Protein AF-A0A2M7H443-F1 (afdb_monomer)

Nearest PDB structures (foldseek):
  8e0m-assembly3_I  TM=3.628E-01  e=8.467E-01  synthetic construct
  2vgy-assembly1_A-2  TM=3.457E-01  e=7.658E+00  Yersinia enterocolitica
  7ue2-assembly1_A  TM=3.372E-01  e=7.658E+00  synthetic construct

Secondary structure (DSSP, 8-state):
-----S-GGGTTTTT--HHHHHHHHHHHHHHHHTT-HHHHHHHHHHHHHH-GGGGGGS---HHHHHHHHHHHHHHTT-S-HHHHHHHHHHHHHH-GGGGGGG---HHHHHHHHHHHHHHTTT-HHHHHHHHHHHHHH-GGGGGGG-SSS--

Mean predicted aligned error: 5.92 Å

Solvent-accessible surface area (backbone atoms only — not comparable to full-atom values): 8873 Å² total; per-residue (Å²): 133,83,85,78,54,88,56,73,86,48,38,73,82,69,62,67,45,72,68,59,46,51,54,54,47,52,50,44,50,50,26,57,76,70,64,38,56,72,59,30,41,50,54,44,36,51,47,35,54,77,34,60,90,54,42,88,72,60,73,80,45,73,68,53,52,54,52,54,51,54,51,46,61,58,32,69,74,44,91,54,53,66,69,31,44,55,60,52,32,31,45,38,69,70,38,60,89,53,42,80,75,67,72,78,48,71,66,57,49,51,50,45,50,53,52,26,58,73,20,57,98,75,35,66,73,60,21,52,50,39,51,49,37,47,41,66,72,39,56,93,51,46,83,77,63,60,82,83,59,83,129

Foldseek 3Di:
DDLDQPCLVCLVVVVPDPVVVVVLLVVLVVCVVVVVLLVNLVSLLVCCSNCVVCNVSSPPDPVSVVSLLVVLVVCVPPPQLVSNLSSLLSVCSSCVVCLVVSPCDPVSLVNLLVQLVVCVPPPVVVVVVSLSSCCSNPVVCNVVNCPVPDD

Sequence (151 aa):
MSITVLAPQRRRELGVDDELWEEVRDELKGERLSQSWSAFSENAMYAATVAPERREELYLDVEYWHQIRAELEILRHEPNVKFLARPAMHIATLFPDLRSELDLDDAAYQGMMAELETKRGSNWPYFAEYAMYLT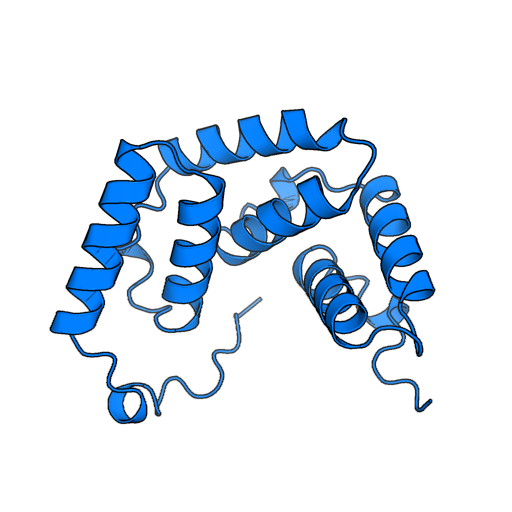VLFPHRRGELHLDDAA

Structure (mmCIF, N/CA/C/O backbone):
data_AF-A0A2M7H443-F1
#
_entry.id   AF-A0A2M7H443-F1
#
loop_
_atom_site.group_PDB
_atom_site.id
_atom_site.type_symbol
_atom_site.label_atom_id
_atom_site.label_alt_id
_atom_site.label_comp_id
_atom_site.label_asym_id
_atom_site.label_entity_id
_atom_site.label_seq_id
_atom_site.pdbx_PDB_ins_code
_atom_site.Cartn_x
_atom_site.Cartn_y
_atom_site.Cartn_z
_atom_site.occupancy
_atom_site.B_iso_or_equiv
_atom_site.auth_seq_id
_atom_site.auth_comp_id
_atom_site.auth_asym_id
_atom_site.auth_atom_id
_atom_site.pdbx_PDB_model_num
ATOM 1 N N . MET A 1 1 ? -10.168 -11.016 -3.910 1.00 38.06 1 MET A N 1
ATOM 2 C CA . MET A 1 1 ? -8.955 -11.791 -3.556 1.00 38.06 1 MET A CA 1
ATOM 3 C C . MET A 1 1 ? -8.848 -11.765 -2.036 1.00 38.06 1 MET A C 1
ATOM 5 O O . MET A 1 1 ? -8.755 -10.679 -1.487 1.00 38.06 1 MET A O 1
ATOM 9 N N . SER A 1 2 ? -9.003 -12.905 -1.355 1.00 34.72 2 SER A N 1
ATOM 10 C CA . SER A 1 2 ? -8.974 -12.963 0.115 1.00 34.72 2 SER A CA 1
ATOM 11 C C . SER A 1 2 ? -7.520 -12.886 0.586 1.00 34.72 2 SER A C 1
ATOM 13 O O . SER A 1 2 ? -6.708 -13.724 0.189 1.00 34.72 2 SER A O 1
ATOM 15 N N . ILE A 1 3 ? -7.175 -11.861 1.373 1.00 44.41 3 ILE A N 1
ATOM 16 C CA . ILE A 1 3 ? -5.886 -11.792 2.070 1.00 44.41 3 ILE A CA 1
ATOM 17 C C . ILE A 1 3 ? -5.838 -13.013 2.988 1.00 44.41 3 ILE A C 1
ATOM 19 O O . ILE A 1 3 ? -6.614 -13.127 3.935 1.00 44.41 3 ILE A O 1
ATOM 23 N N . THR A 1 4 ? -4.977 -13.972 2.657 1.00 45.56 4 THR A N 1
ATOM 24 C CA . THR A 1 4 ? -4.807 -15.177 3.466 1.00 45.56 4 THR A CA 1
ATOM 25 C C . THR A 1 4 ? -3.982 -14.793 4.685 1.00 45.56 4 THR A C 1
ATOM 27 O O . THR A 1 4 ? -2.762 -14.690 4.604 1.00 45.56 4 THR A O 1
ATOM 30 N N . VAL A 1 5 ? -4.653 -14.544 5.810 1.00 53.34 5 VAL A N 1
ATOM 31 C CA . VAL A 1 5 ? -3.983 -14.376 7.100 1.00 53.34 5 VAL A CA 1
ATOM 32 C C . VAL A 1 5 ? -3.290 -15.688 7.445 1.00 53.34 5 VAL A C 1
ATOM 34 O O . VAL A 1 5 ? -3.923 -16.748 7.495 1.00 53.34 5 VAL A O 1
ATOM 37 N N . LEU A 1 6 ? -1.980 -15.627 7.676 1.00 45.03 6 LEU A N 1
ATOM 38 C CA . LEU A 1 6 ? -1.215 -16.744 8.213 1.00 45.03 6 LEU A CA 1
ATOM 39 C C . LEU A 1 6 ? -1.706 -17.003 9.644 1.00 45.03 6 LEU A C 1
ATOM 41 O O . LEU A 1 6 ? -1.281 -16.361 10.594 1.00 45.03 6 LEU A O 1
ATOM 45 N N . ALA A 1 7 ? -2.631 -17.953 9.772 1.00 53.81 7 ALA A N 1
ATOM 46 C CA . ALA A 1 7 ? -3.134 -18.492 11.032 1.00 53.81 7 ALA A CA 1
ATOM 47 C C . ALA A 1 7 ? -3.917 -17.502 11.935 1.00 53.81 7 ALA A C 1
ATOM 49 O O . ALA A 1 7 ? -3.516 -17.264 13.075 1.00 53.81 7 ALA A O 1
ATOM 50 N N . PRO A 1 8 ? -5.117 -17.039 11.518 1.00 55.91 8 PRO A N 1
ATOM 51 C CA . PRO A 1 8 ? -6.003 -16.215 12.361 1.00 55.91 8 PRO A CA 1
ATOM 52 C C . PRO A 1 8 ? -6.358 -16.886 13.701 1.00 55.91 8 PRO A C 1
ATOM 54 O O . PRO A 1 8 ? -6.675 -16.231 14.687 1.00 55.91 8 PRO A O 1
ATOM 57 N N . GLN A 1 9 ? -6.245 -18.213 13.765 1.00 59.50 9 GLN A N 1
ATOM 58 C CA . GLN A 1 9 ? -6.550 -19.020 14.949 1.00 59.50 9 GLN A CA 1
ATOM 59 C C . GLN A 1 9 ? -5.447 -18.955 16.020 1.00 59.50 9 GLN A C 1
ATOM 61 O O . GLN A 1 9 ? -5.697 -19.287 17.174 1.00 59.50 9 GLN A O 1
ATOM 66 N N . ARG A 1 10 ? -4.240 -18.489 15.661 1.00 61.75 10 ARG A N 1
ATOM 67 C CA . ARG A 1 10 ? -3.088 -18.350 16.572 1.00 61.75 10 ARG A CA 1
ATOM 68 C C . ARG A 1 10 ? -2.952 -16.942 17.145 1.00 61.75 10 ARG A C 1
ATOM 70 O O . ARG A 1 10 ? -1.993 -16.644 17.839 1.00 61.75 10 ARG A O 1
ATOM 77 N N . ARG A 1 11 ? -3.924 -16.061 16.910 1.00 61.59 11 ARG A N 1
ATOM 78 C CA . ARG A 1 11 ? -3.869 -14.667 17.365 1.00 61.59 11 ARG A CA 1
ATOM 79 C C . ARG A 1 11 ? -3.857 -14.524 18.893 1.00 61.59 11 ARG A C 1
ATOM 81 O O . ARG A 1 11 ? -3.152 -13.673 19.421 1.00 61.59 11 ARG A O 1
ATOM 88 N N . ARG A 1 12 ? -4.558 -15.422 19.602 1.00 60.56 12 ARG A N 1
ATOM 89 C CA . ARG A 1 12 ? -4.442 -15.552 21.068 1.00 60.56 12 ARG A CA 1
ATOM 90 C C . ARG A 1 12 ? -3.052 -16.016 21.505 1.00 60.56 12 ARG A C 1
ATOM 92 O O . ARG A 1 12 ? -2.605 -15.621 22.570 1.00 60.56 12 ARG A O 1
ATOM 99 N N . GLU A 1 13 ? -2.368 -16.825 20.694 1.00 67.50 13 GLU A N 1
ATOM 100 C CA . GLU A 1 13 ? -0.975 -17.226 20.954 1.00 67.50 13 GLU A CA 1
ATOM 101 C C . GLU A 1 13 ? -0.005 -16.050 20.745 1.00 67.50 13 GLU A C 1
ATOM 103 O O . GLU A 1 13 ? 1.051 -16.018 21.366 1.00 67.50 13 GLU A O 1
ATOM 108 N N . LEU A 1 14 ? -0.379 -15.072 19.910 1.00 67.50 14 LEU A N 1
ATOM 109 C CA . LEU A 1 14 ? 0.364 -13.827 19.682 1.00 67.50 14 LEU A CA 1
ATOM 110 C C . LEU A 1 14 ? 0.034 -12.716 20.694 1.00 67.50 14 LEU A C 1
ATOM 112 O O . LEU A 1 14 ? 0.608 -11.638 20.595 1.00 67.50 14 LEU A O 1
ATOM 116 N N . GLY A 1 15 ? -0.878 -12.954 21.645 1.00 72.44 15 GLY A N 1
ATOM 117 C CA . GLY A 1 15 ? -1.235 -11.969 22.671 1.00 72.44 15 GLY A CA 1
ATOM 118 C C . GLY A 1 15 ? -1.936 -10.718 22.135 1.00 72.44 15 GLY A C 1
ATOM 119 O O . GLY A 1 15 ? -1.890 -9.682 22.782 1.00 72.44 15 GLY A O 1
ATOM 120 N N . VAL A 1 16 ? -2.574 -10.788 20.961 1.00 76.38 16 VAL A N 1
ATOM 121 C CA . VAL A 1 16 ? -3.359 -9.663 20.427 1.00 76.38 16 VAL A CA 1
ATOM 122 C C . VAL A 1 16 ? -4.728 -9.658 21.095 1.00 76.38 16 VAL A C 1
ATOM 124 O O . VAL A 1 16 ? -5.696 -10.211 20.562 1.00 76.38 16 VAL A O 1
ATOM 127 N N . ASP A 1 17 ? -4.768 -9.108 22.301 1.00 84.44 17 ASP A N 1
ATOM 128 C CA . ASP A 1 17 ? -5.978 -8.864 23.075 1.00 84.44 17 ASP A CA 1
ATOM 129 C C . ASP A 1 17 ? -6.532 -7.448 22.838 1.00 84.44 17 ASP A C 1
ATOM 131 O O . ASP A 1 17 ? -6.070 -6.711 21.964 1.00 84.44 17 ASP A O 1
ATOM 135 N N . ASP A 1 18 ? -7.598 -7.106 23.562 1.00 87.94 18 ASP A N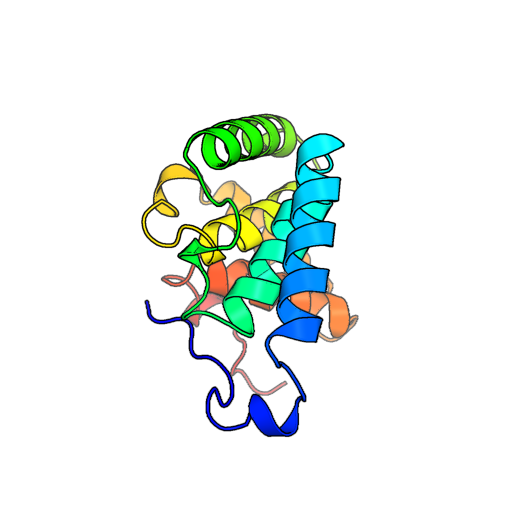 1
ATOM 136 C CA . ASP A 1 18 ? -8.266 -5.815 23.417 1.00 87.94 18 ASP A CA 1
ATOM 137 C C . ASP A 1 18 ? -7.422 -4.651 23.944 1.00 87.94 18 ASP A C 1
ATOM 139 O O . ASP A 1 18 ? -7.538 -3.552 23.415 1.00 87.94 18 ASP A O 1
ATOM 143 N N . GLU A 1 19 ? -6.555 -4.879 24.934 1.00 89.94 19 GLU A N 1
ATOM 144 C CA . GLU A 1 19 ? -5.684 -3.834 25.482 1.00 89.94 19 GLU A CA 1
ATOM 145 C C . GLU A 1 19 ? -4.619 -3.442 24.456 1.00 89.94 19 GLU A C 1
ATOM 147 O O . GLU A 1 19 ? -4.547 -2.275 24.067 1.00 89.94 19 GLU A O 1
ATOM 152 N N . LEU A 1 20 ? -3.888 -4.425 23.914 1.00 89.44 20 LEU A N 1
ATOM 153 C CA . LEU A 1 20 ? -2.913 -4.180 22.849 1.00 89.44 20 LEU A CA 1
ATOM 154 C C . LEU A 1 20 ? -3.574 -3.570 21.605 1.00 89.44 20 LEU A C 1
ATOM 156 O O . LEU A 1 20 ? -2.976 -2.761 20.898 1.00 89.44 20 LEU A O 1
ATOM 160 N N . TRP A 1 21 ? -4.814 -3.957 21.309 1.00 91.00 21 TRP A N 1
ATOM 161 C CA . TRP A 1 21 ? -5.527 -3.381 20.179 1.00 91.00 21 TRP A CA 1
ATOM 162 C C . TRP A 1 21 ? -5.886 -1.906 20.375 1.00 91.00 21 TRP A C 1
ATOM 164 O O . TRP A 1 21 ? -5.763 -1.128 19.428 1.00 91.00 21 TRP A O 1
ATOM 174 N N . GLU A 1 22 ? -6.321 -1.502 21.570 1.00 93.12 22 GLU A N 1
ATOM 175 C CA . GLU A 1 22 ? -6.575 -0.084 21.836 1.00 93.12 22 GLU A CA 1
ATOM 176 C C . GLU A 1 22 ? -5.282 0.741 21.734 1.00 93.12 22 GLU A C 1
ATOM 178 O O . GLU A 1 22 ? -5.323 1.824 21.155 1.00 93.12 22 GLU A O 1
ATOM 183 N N . GLU A 1 23 ? -4.126 0.206 22.153 1.00 93.94 23 GLU A N 1
ATOM 184 C CA . GLU A 1 23 ? -2.824 0.862 21.930 1.00 93.94 23 GLU A CA 1
ATOM 185 C C . GLU A 1 23 ? -2.532 1.073 20.434 1.00 93.94 23 GLU A C 1
ATOM 187 O O . GLU A 1 23 ? -2.161 2.171 20.015 1.00 93.94 23 GLU A O 1
ATOM 192 N N . VAL A 1 24 ? -2.763 0.050 19.602 1.00 93.56 24 VAL A N 1
ATOM 193 C CA . VAL A 1 24 ? -2.615 0.154 18.137 1.00 93.56 24 VAL A CA 1
ATOM 194 C C . VAL A 1 24 ? -3.552 1.218 17.560 1.00 93.56 24 VAL A C 1
ATOM 196 O O . VAL A 1 24 ? -3.163 1.981 16.673 1.00 93.56 24 VAL A O 1
ATOM 199 N N . ARG A 1 25 ? -4.793 1.299 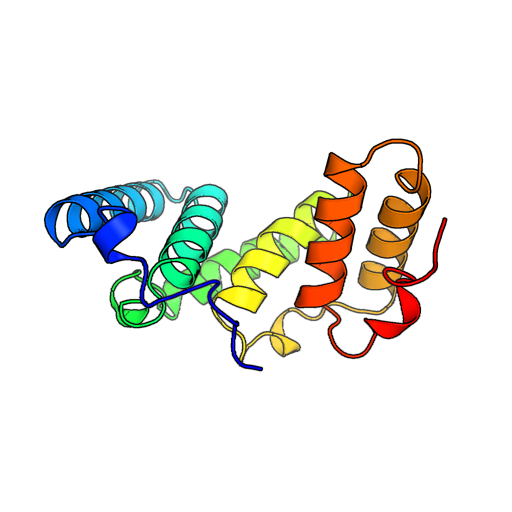18.053 1.00 94.94 25 ARG A N 1
ATOM 200 C CA . ARG A 1 25 ? -5.760 2.309 17.602 1.00 94.94 25 ARG A CA 1
ATOM 201 C C . ARG A 1 25 ? -5.358 3.722 18.011 1.00 94.94 25 ARG A C 1
ATOM 203 O O . ARG A 1 25 ? -5.536 4.643 17.210 1.00 94.94 25 ARG A O 1
ATOM 210 N N . ASP A 1 26 ? -4.832 3.900 19.216 1.00 95.12 26 ASP A N 1
ATOM 211 C CA . ASP A 1 26 ? -4.358 5.197 19.695 1.00 95.12 26 ASP A CA 1
ATOM 212 C C . ASP A 1 26 ? -3.140 5.684 18.899 1.00 95.12 26 ASP A C 1
ATOM 214 O O . ASP A 1 26 ? -3.105 6.858 18.513 1.00 95.12 26 ASP A O 1
ATOM 218 N N . GLU A 1 27 ? -2.208 4.789 18.555 1.00 96.00 27 GLU A N 1
ATOM 219 C CA . GLU A 1 27 ? -1.070 5.109 17.683 1.00 96.00 27 GLU A CA 1
ATOM 220 C C . GLU A 1 27 ? -1.552 5.578 16.301 1.00 96.00 27 GLU A C 1
ATOM 222 O O . GLU A 1 27 ? -1.225 6.685 15.867 1.00 96.00 27 GLU A O 1
ATOM 227 N N . LEU A 1 28 ? -2.437 4.810 15.650 1.00 95.44 28 LEU A N 1
ATOM 228 C CA . LEU A 1 28 ? -3.014 5.181 14.349 1.00 95.44 28 LEU A CA 1
ATOM 229 C C . LEU A 1 28 ? -3.745 6.524 14.402 1.00 95.44 28 LEU A C 1
ATOM 231 O O . LEU A 1 28 ? -3.672 7.339 13.479 1.00 95.44 28 LEU A O 1
ATOM 235 N N . LYS A 1 29 ? -4.460 6.792 15.494 1.00 95.25 29 LYS A N 1
ATOM 236 C CA . LYS A 1 29 ? -5.119 8.080 15.694 1.00 95.25 29 LYS A CA 1
ATOM 237 C C . LYS A 1 29 ? -4.096 9.213 15.813 1.00 95.25 29 LYS A C 1
ATOM 239 O O . LYS A 1 29 ? -4.314 10.278 15.234 1.00 95.25 29 LYS A O 1
ATOM 244 N N . GLY A 1 30 ? -2.988 8.998 16.520 1.00 95.38 30 GLY A N 1
ATOM 245 C CA . GLY A 1 30 ? -1.872 9.941 16.612 1.00 95.38 30 GLY A CA 1
ATOM 246 C C . GLY A 1 30 ? -1.225 10.235 15.256 1.00 95.38 30 GLY A C 1
ATOM 247 O O . GLY A 1 30 ? -1.031 11.399 14.891 1.00 95.38 30 GLY A O 1
ATOM 248 N N . GLU A 1 31 ? -0.960 9.202 14.462 1.00 94.94 31 GLU A N 1
ATOM 249 C CA . GLU A 1 31 ? -0.406 9.326 13.109 1.00 94.94 31 GLU A CA 1
ATOM 250 C C . GLU A 1 31 ? -1.348 10.086 12.174 1.00 94.94 31 GLU A C 1
ATOM 252 O O . GLU A 1 31 ? -0.919 10.976 11.439 1.00 94.94 31 GLU A O 1
ATOM 257 N N . ARG A 1 32 ? -2.654 9.815 12.263 1.00 91.81 32 ARG A N 1
ATOM 258 C CA . ARG A 1 32 ? -3.667 10.556 11.5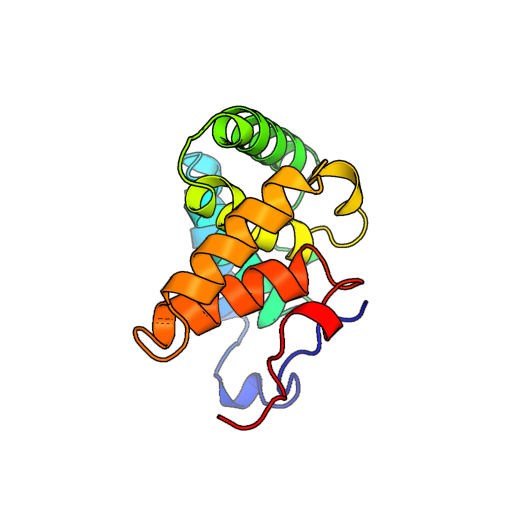08 1.00 91.81 32 ARG A CA 1
ATOM 259 C C . ARG A 1 32 ? -3.700 12.033 11.898 1.00 91.81 32 ARG A C 1
ATOM 261 O O . ARG A 1 32 ? -3.720 12.896 11.024 1.00 91.81 32 ARG A O 1
ATOM 268 N N . LEU A 1 33 ? -3.693 12.341 13.197 1.00 92.50 33 LEU A N 1
ATOM 269 C CA . LEU A 1 33 ? -3.720 13.723 13.697 1.00 92.50 33 LEU A CA 1
ATOM 270 C C . LEU A 1 33 ? -2.456 14.507 13.328 1.00 92.50 33 LEU A C 1
ATOM 272 O O . LEU A 1 33 ? -2.529 15.710 13.089 1.00 92.50 33 LEU A O 1
ATOM 276 N N . SER A 1 34 ? -1.312 13.828 13.265 1.00 93.50 34 SER A N 1
ATOM 277 C CA . SER A 1 34 ? -0.038 14.404 12.823 1.00 93.50 34 SER A CA 1
ATOM 278 C C . SER A 1 34 ? 0.143 14.405 11.302 1.00 93.50 34 SER A C 1
ATOM 280 O O . SER A 1 34 ? 1.158 14.902 10.820 1.00 93.50 34 SER A O 1
ATOM 282 N N . GLN A 1 35 ? -0.836 13.887 10.548 1.00 89.69 35 GLN A N 1
ATOM 283 C CA . GLN A 1 35 ? -0.795 13.752 9.088 1.00 89.69 35 GLN A CA 1
ATOM 284 C C . GLN A 1 35 ? 0.403 12.926 8.590 1.00 89.69 35 GLN A C 1
ATOM 286 O O . GLN A 1 35 ? 0.891 13.118 7.476 1.00 89.69 35 GLN A O 1
ATOM 291 N N . SER A 1 36 ? 0.877 11.981 9.406 1.00 90.06 36 SER A N 1
ATOM 292 C CA . SER A 1 36 ? 1.933 11.036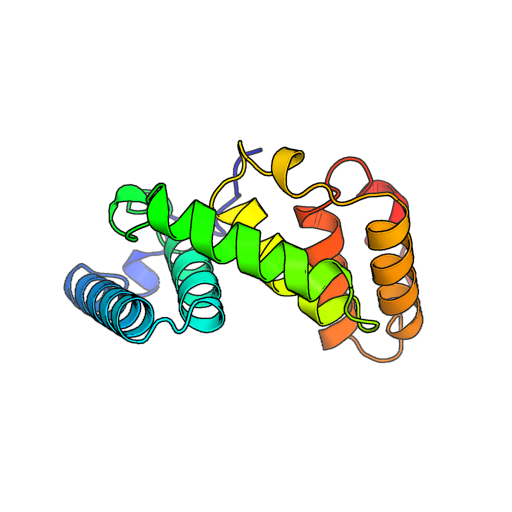 9.044 1.00 90.06 36 SER A CA 1
ATOM 293 C C . SER A 1 36 ? 1.351 9.893 8.206 1.00 90.06 36 SER A C 1
ATOM 295 O O . SER A 1 36 ? 1.279 8.744 8.638 1.00 90.06 36 SER A O 1
ATOM 297 N N . TRP A 1 37 ? 0.880 10.210 6.998 1.00 88.62 37 TRP A N 1
ATOM 298 C CA . TRP A 1 37 ? 0.102 9.280 6.171 1.00 88.62 37 TRP A CA 1
ATOM 299 C C . TRP A 1 37 ? 0.871 8.025 5.768 1.00 88.62 37 TRP A C 1
ATOM 301 O O . TRP A 1 37 ? 0.284 6.946 5.713 1.00 88.62 37 TRP A O 1
ATOM 311 N N . SER A 1 38 ? 2.181 8.132 5.545 1.00 86.12 38 SER A N 1
ATOM 312 C CA . SER A 1 38 ? 3.036 6.980 5.247 1.00 86.12 38 SER A CA 1
ATOM 313 C C . SER A 1 38 ? 3.076 5.982 6.413 1.00 86.12 38 SER A C 1
ATOM 315 O O . SER A 1 38 ? 2.832 4.791 6.205 1.00 86.12 38 SER A O 1
ATOM 317 N N . ALA A 1 39 ? 3.296 6.477 7.639 1.00 90.69 39 ALA A N 1
ATOM 318 C CA . ALA A 1 39 ? 3.327 5.658 8.851 1.00 90.69 39 ALA A CA 1
ATOM 319 C C . ALA A 1 39 ? 1.940 5.081 9.168 1.00 90.69 39 ALA A C 1
ATOM 321 O O . ALA A 1 39 ? 1.798 3.868 9.313 1.00 90.69 39 ALA A O 1
ATOM 322 N N . PHE A 1 40 ? 0.905 5.925 9.088 1.00 93.94 40 PHE A N 1
ATOM 323 C CA . PHE A 1 40 ? -0.490 5.512 9.230 1.00 93.94 40 PHE A CA 1
ATOM 324 C C . PHE A 1 40 ? -0.848 4.372 8.273 1.00 93.94 40 PHE A C 1
ATOM 326 O O . PHE A 1 40 ? -1.413 3.362 8.680 1.00 93.94 40 PHE A O 1
ATOM 333 N N . SER A 1 41 ? -0.503 4.507 6.989 1.00 92.44 41 SER A N 1
ATOM 334 C CA . SER A 1 41 ? -0.826 3.503 5.969 1.00 92.44 41 SER A CA 1
ATOM 335 C C . SER A 1 41 ? -0.141 2.168 6.240 1.00 92.44 41 SER A C 1
ATOM 337 O O . SER A 1 41 ? -0.742 1.111 6.057 1.00 92.44 41 SER A O 1
ATOM 339 N N . GLU A 1 42 ? 1.122 2.215 6.660 1.00 92.00 42 GLU A N 1
ATOM 340 C CA . GLU A 1 42 ? 1.898 1.031 7.005 1.00 92.00 42 GLU A CA 1
ATOM 341 C C . GLU A 1 42 ? 1.318 0.316 8.232 1.00 92.00 42 GLU A C 1
ATOM 343 O O . GLU A 1 42 ? 0.986 -0.871 8.163 1.00 92.00 42 GLU A O 1
ATOM 348 N N . ASN A 1 43 ? 1.124 1.046 9.330 1.00 94.38 43 ASN A N 1
ATOM 349 C CA . ASN A 1 43 ? 0.613 0.487 10.575 1.00 94.38 43 ASN A CA 1
ATOM 350 C C . ASN A 1 43 ? -0.829 -0.001 10.429 1.00 94.38 43 ASN A C 1
ATOM 352 O O . ASN A 1 43 ? -1.160 -1.088 10.907 1.00 94.38 43 ASN A O 1
ATOM 356 N N . ALA A 1 44 ? -1.672 0.718 9.683 1.00 94.44 44 ALA A N 1
ATOM 357 C CA . ALA A 1 44 ? -3.031 0.277 9.397 1.00 94.44 44 ALA A CA 1
ATOM 358 C C . ALA A 1 44 ? -3.029 -1.002 8.553 1.00 94.44 44 ALA A C 1
ATOM 360 O O . ALA A 1 44 ? -3.854 -1.889 8.772 1.00 94.44 44 ALA A O 1
ATOM 361 N N . MET A 1 45 ? -2.101 -1.139 7.601 1.00 93.50 45 MET A N 1
ATOM 362 C CA . MET A 1 45 ? -1.967 -2.356 6.802 1.00 93.50 45 MET A CA 1
ATOM 363 C C . MET A 1 45 ? -1.518 -3.546 7.660 1.00 93.50 45 MET A C 1
ATOM 365 O O . MET A 1 45 ? -2.101 -4.630 7.541 1.00 93.50 45 MET A O 1
ATOM 369 N N . TYR A 1 46 ? -0.543 -3.364 8.556 1.00 91.12 46 TYR A N 1
ATOM 370 C CA . TYR A 1 46 ? -0.149 -4.411 9.503 1.00 91.12 46 TYR A CA 1
ATOM 371 C C . TYR A 1 46 ? -1.307 -4.797 10.424 1.00 91.12 46 TYR A C 1
ATOM 373 O O . TYR A 1 46 ? -1.628 -5.984 10.531 1.00 91.12 46 TYR A O 1
ATOM 381 N N . ALA A 1 47 ? -1.997 -3.814 11.006 1.00 91.50 47 ALA A N 1
ATOM 382 C CA . ALA A 1 47 ? -3.155 -4.045 11.861 1.00 91.50 47 ALA A CA 1
ATOM 383 C C . ALA A 1 47 ? -4.270 -4.792 11.114 1.00 91.50 47 ALA A C 1
ATOM 385 O O . ALA A 1 47 ? -4.774 -5.790 11.616 1.00 91.50 47 ALA A O 1
ATOM 386 N N . ALA A 1 48 ? -4.591 -4.404 9.876 1.00 90.19 48 ALA A N 1
ATOM 387 C CA . ALA A 1 48 ? -5.579 -5.093 9.042 1.00 90.19 48 ALA A CA 1
ATOM 388 C C . ALA A 1 48 ? -5.153 -6.519 8.646 1.00 90.19 48 ALA A C 1
ATOM 390 O O . ALA A 1 48 ? -6.003 -7.362 8.365 1.00 90.19 48 ALA A O 1
ATOM 391 N N . THR A 1 49 ? -3.849 -6.802 8.606 1.00 86.31 49 THR A N 1
ATOM 392 C CA . THR A 1 49 ? -3.312 -8.138 8.294 1.00 86.31 49 THR A CA 1
ATOM 393 C C . THR A 1 49 ? -3.380 -9.064 9.505 1.00 86.31 49 THR A C 1
ATOM 395 O O . THR A 1 49 ? -3.762 -10.226 9.378 1.00 86.31 49 THR A O 1
ATOM 398 N N . VAL A 1 50 ? -3.029 -8.554 10.686 1.00 84.56 50 VAL A N 1
ATOM 399 C CA . VAL A 1 50 ? -3.107 -9.293 11.954 1.00 84.56 50 VAL A CA 1
ATOM 400 C C . VAL A 1 50 ? -4.565 -9.460 12.394 1.00 84.56 50 VAL A C 1
ATOM 402 O O . VAL A 1 50 ? -4.941 -10.512 12.921 1.00 84.56 50 VAL A O 1
ATOM 405 N N . ALA A 1 51 ? -5.384 -8.435 12.144 1.00 85.81 51 ALA A N 1
ATOM 406 C CA . ALA A 1 51 ? -6.766 -8.298 12.577 1.00 85.81 51 ALA A CA 1
ATOM 407 C C . ALA A 1 51 ? -7.748 -7.875 11.486 1.00 85.81 51 ALA A C 1
ATOM 409 O O . ALA A 1 51 ? -8.376 -6.817 11.587 1.00 85.81 51 ALA A O 1
ATOM 410 N N . PRO A 1 52 ? -7.956 -8.723 10.461 1.00 85.44 52 PRO A N 1
ATOM 411 C CA . PRO A 1 52 ? -8.852 -8.393 9.356 1.00 85.44 52 PRO A CA 1
ATOM 412 C C . PRO A 1 52 ? -10.300 -8.160 9.800 1.00 85.44 52 PRO A C 1
ATOM 414 O O . PRO A 1 52 ? -11.001 -7.364 9.185 1.00 85.44 52 PRO A O 1
ATOM 417 N N . GLU A 1 53 ? -10.765 -8.822 10.860 1.00 86.75 53 GLU A N 1
ATOM 418 C CA . GLU A 1 53 ? -12.126 -8.668 11.373 1.00 86.75 53 GLU A CA 1
ATOM 419 C C . GLU A 1 53 ? -12.348 -7.354 12.133 1.00 86.75 53 GLU A C 1
ATOM 421 O O . GLU A 1 53 ? -13.489 -6.938 12.290 1.00 86.75 53 GLU A O 1
ATOM 426 N N . ARG A 1 54 ? -11.271 -6.682 12.562 1.00 89.19 54 ARG A N 1
ATOM 427 C CA . ARG A 1 54 ? -11.317 -5.375 13.241 1.00 89.19 54 ARG A CA 1
ATOM 428 C C . ARG A 1 54 ? -10.973 -4.217 12.306 1.00 89.19 54 ARG A C 1
ATOM 430 O O . ARG A 1 54 ? -10.749 -3.090 12.734 1.00 89.19 54 ARG A O 1
ATOM 437 N N . ARG A 1 55 ? -10.933 -4.485 11.000 1.00 89.38 55 ARG A N 1
ATOM 438 C CA . ARG A 1 55 ? -10.566 -3.522 9.956 1.00 89.38 55 ARG A CA 1
ATOM 439 C C . ARG A 1 55 ? -11.413 -2.247 9.976 1.00 89.38 55 ARG A C 1
ATOM 441 O O . ARG A 1 55 ? -10.898 -1.177 9.669 1.00 89.38 55 ARG A O 1
ATOM 448 N N . GLU A 1 56 ? -12.688 -2.356 10.341 1.00 89.50 56 GLU A N 1
ATOM 449 C CA . GLU A 1 56 ? -13.610 -1.215 10.439 1.00 89.50 56 GLU A CA 1
ATOM 450 C C . GLU A 1 56 ? -13.200 -0.209 11.533 1.00 89.50 56 GLU A C 1
ATOM 452 O O . GLU A 1 56 ? -13.593 0.953 11.484 1.00 89.50 56 GLU A O 1
ATOM 457 N N . GLU A 1 57 ? -12.352 -0.616 12.482 1.00 92.75 57 GLU A N 1
ATOM 458 C CA . GLU A 1 57 ? -11.878 0.218 13.593 1.00 92.75 57 GLU A CA 1
ATOM 459 C C . GLU A 1 57 ? -10.622 1.045 13.249 1.00 92.75 57 GLU A C 1
ATOM 461 O O . GLU A 1 57 ? -10.169 1.844 14.068 1.00 92.75 57 GLU A O 1
ATOM 466 N N . LEU A 1 58 ? -10.056 0.876 12.047 1.00 92.19 58 LEU A N 1
ATOM 467 C CA . LEU A 1 58 ? -8.753 1.430 11.643 1.00 92.19 58 LEU A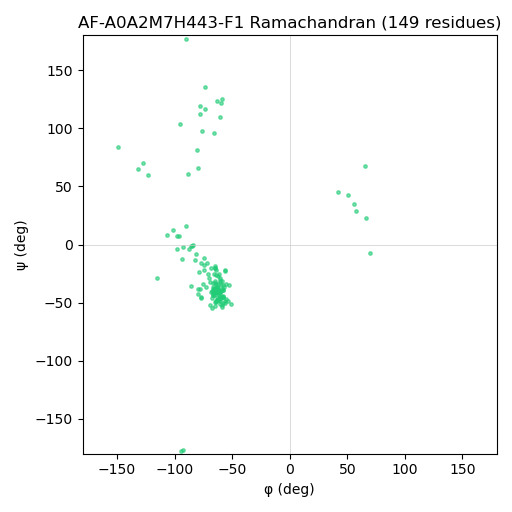 CA 1
ATOM 468 C C . LEU A 1 58 ? -8.818 2.827 11.002 1.00 92.19 58 LEU A C 1
ATOM 470 O O . LEU A 1 58 ? -7.866 3.249 10.353 1.00 92.19 58 LEU A O 1
ATOM 474 N N . TYR A 1 59 ? -9.933 3.548 11.143 1.00 91.00 59 TYR A N 1
ATOM 475 C CA . TYR A 1 59 ? -10.100 4.906 10.595 1.00 91.00 59 TYR A CA 1
ATOM 476 C C . TYR A 1 59 ? -9.847 5.005 9.076 1.00 91.00 59 TYR A C 1
ATOM 478 O O . TYR A 1 59 ? -9.330 6.005 8.578 1.00 91.00 59 TYR A O 1
ATOM 486 N N . LEU A 1 60 ? -10.210 3.960 8.330 1.00 89.56 60 LEU A N 1
ATOM 487 C CA . LEU A 1 60 ? -10.022 3.850 6.879 1.00 89.56 60 LEU A CA 1
ATOM 488 C C . LEU A 1 60 ? -11.209 4.448 6.118 1.00 89.56 60 LEU A C 1
ATOM 490 O O . LEU A 1 60 ? -11.932 3.753 5.406 1.00 89.56 60 LEU A O 1
ATOM 494 N N . ASP A 1 61 ? -11.441 5.736 6.325 1.00 89.38 61 ASP A N 1
ATOM 495 C CA . ASP A 1 61 ? -12.551 6.463 5.721 1.00 89.38 61 ASP A CA 1
ATOM 496 C C . ASP A 1 61 ? -12.199 7.098 4.364 1.00 89.38 61 ASP A C 1
ATOM 498 O O . ASP A 1 61 ? -11.073 7.038 3.865 1.00 89.38 61 ASP A O 1
ATOM 502 N N . VAL A 1 62 ? -13.211 7.718 3.753 1.00 86.19 62 VAL A N 1
ATOM 503 C CA . VAL A 1 62 ? -13.091 8.453 2.485 1.00 86.19 62 VAL A CA 1
ATOM 504 C C . VAL A 1 62 ? -12.059 9.579 2.564 1.00 86.19 62 VAL A C 1
ATOM 506 O O . VAL A 1 62 ? -11.379 9.850 1.577 1.00 86.19 62 VAL A O 1
ATOM 509 N N . GLU A 1 63 ? -11.920 10.237 3.718 1.00 87.88 63 GLU A N 1
ATOM 510 C CA . GLU A 1 63 ? -10.922 11.293 3.888 1.00 87.88 63 GLU A CA 1
ATOM 511 C C . GLU A 1 63 ? -9.507 10.723 3.756 1.00 87.88 63 GLU A C 1
ATOM 513 O O . GLU A 1 63 ? -8.717 11.241 2.966 1.00 87.88 63 GLU A O 1
ATOM 518 N N . TYR A 1 64 ? -9.208 9.627 4.459 1.00 88.69 64 TYR A N 1
ATOM 519 C CA . TYR A 1 64 ? -7.917 8.953 4.339 1.00 88.69 64 TYR A CA 1
ATOM 520 C C . TYR A 1 64 ? -7.634 8.513 2.896 1.00 88.69 64 TYR A C 1
ATOM 522 O O . TYR A 1 64 ? -6.543 8.771 2.383 1.00 88.69 64 TYR A O 1
ATOM 530 N N . TRP A 1 65 ? -8.627 7.935 2.209 1.00 88.00 65 TRP A N 1
ATOM 531 C CA . TRP A 1 65 ? -8.500 7.571 0.794 1.00 88.00 65 TRP A CA 1
ATOM 532 C C . TRP A 1 65 ? -8.097 8.763 -0.087 1.00 88.00 65 TRP A C 1
ATOM 534 O O . TRP A 1 65 ? -7.179 8.659 -0.902 1.00 88.00 65 TRP A O 1
ATOM 544 N N . HIS A 1 66 ? -8.750 9.914 0.078 1.00 88.44 66 HIS A N 1
ATOM 545 C CA . HIS A 1 66 ? -8.427 11.101 -0.712 1.00 88.44 66 HIS A CA 1
ATOM 546 C C . HIS A 1 66 ? -7.012 11.620 -0.451 1.00 88.44 66 HIS A C 1
ATOM 548 O O . HIS A 1 66 ? -6.326 11.992 -1.404 1.00 88.44 66 HIS A O 1
ATOM 554 N N . GLN A 1 67 ? -6.571 11.623 0.809 1.00 89.06 67 GLN A N 1
ATOM 555 C CA . GLN A 1 67 ? -5.231 12.089 1.168 1.00 89.06 67 GLN A CA 1
ATOM 556 C C . GLN A 1 67 ? -4.150 11.199 0.563 1.00 89.06 67 GLN A C 1
ATOM 558 O O . GLN A 1 67 ? -3.246 11.689 -0.113 1.00 89.06 67 GLN A O 1
ATOM 563 N N . ILE A 1 68 ? -4.275 9.883 0.731 1.00 86.25 68 ILE A N 1
ATOM 564 C CA . ILE A 1 68 ? -3.253 8.967 0.236 1.00 86.25 68 ILE A CA 1
ATOM 565 C C . ILE A 1 68 ? -3.228 8.907 -1.297 1.00 86.25 68 ILE A C 1
ATOM 567 O O . ILE A 1 68 ? -2.163 8.792 -1.899 1.00 86.25 68 ILE A O 1
ATOM 571 N N . ARG A 1 69 ? -4.381 9.075 -1.958 1.00 87.38 69 ARG A N 1
ATOM 572 C CA . ARG A 1 69 ? -4.437 9.199 -3.420 1.00 87.38 69 ARG A CA 1
ATOM 573 C C . ARG A 1 69 ? -3.694 10.442 -3.913 1.00 87.38 69 ARG A C 1
ATOM 575 O O . ARG A 1 69 ? -2.992 10.363 -4.917 1.00 87.38 69 ARG A O 1
ATOM 582 N N . ALA A 1 70 ? -3.827 11.572 -3.219 1.00 88.88 70 ALA A N 1
ATOM 583 C CA . ALA A 1 70 ? -3.085 12.783 -3.559 1.00 88.88 70 ALA A CA 1
ATOM 584 C C . ALA A 1 70 ? -1.568 12.588 -3.387 1.00 88.88 70 ALA A C 1
ATOM 586 O O . ALA A 1 70 ? -0.796 13.037 -4.231 1.00 88.88 70 ALA A O 1
ATOM 587 N N . GLU A 1 71 ? -1.140 11.875 -2.341 1.00 88.62 71 GLU A N 1
ATOM 588 C CA . GLU A 1 71 ? 0.270 11.521 -2.138 1.00 88.62 71 GLU A CA 1
ATOM 589 C C . GLU A 1 71 ? 0.799 10.620 -3.264 1.00 88.62 71 GLU A C 1
ATOM 591 O O . GLU A 1 71 ? 1.858 10.896 -3.826 1.00 88.62 71 GLU A O 1
ATOM 596 N N . LEU A 1 72 ? 0.043 9.593 -3.668 1.00 88.88 72 LEU A N 1
ATOM 597 C CA . LEU A 1 72 ? 0.424 8.734 -4.793 1.00 88.88 72 LEU A CA 1
ATOM 598 C C . LEU A 1 72 ? 0.589 9.501 -6.105 1.00 88.88 72 LEU A C 1
ATOM 600 O O . LEU A 1 72 ? 1.495 9.185 -6.874 1.00 88.88 72 LEU A O 1
ATOM 604 N N . GLU A 1 73 ? -0.258 10.497 -6.364 1.00 89.75 73 GLU A N 1
ATOM 605 C CA . GLU A 1 73 ? -0.145 11.317 -7.573 1.00 89.75 73 GLU A CA 1
ATOM 606 C C . GLU A 1 73 ? 1.174 12.099 -7.595 1.00 89.75 73 GLU A C 1
ATOM 608 O O . GLU A 1 73 ? 1.840 12.167 -8.625 1.00 89.75 73 GLU A O 1
ATOM 613 N N . ILE A 1 74 ? 1.606 12.624 -6.445 1.00 89.50 74 ILE A N 1
ATOM 614 C CA . ILE A 1 74 ? 2.914 13.280 -6.314 1.00 89.50 74 ILE A CA 1
ATOM 615 C C . ILE A 1 74 ? 4.036 12.265 -6.573 1.00 89.50 74 ILE A C 1
ATOM 617 O O . ILE A 1 74 ? 4.939 12.515 -7.373 1.00 89.50 74 ILE A O 1
ATOM 621 N N . LEU A 1 75 ? 3.952 11.094 -5.938 1.00 89.38 75 LEU A N 1
ATOM 622 C CA . LEU A 1 75 ? 4.969 10.043 -6.014 1.00 89.38 75 LEU A CA 1
ATOM 623 C C . LEU A 1 75 ? 5.070 9.385 -7.394 1.00 89.38 75 LEU A C 1
ATOM 625 O O . LEU A 1 75 ? 6.104 8.811 -7.726 1.00 89.38 75 LEU A O 1
ATOM 629 N N . ARG A 1 76 ? 4.034 9.487 -8.229 1.00 87.31 76 ARG A N 1
ATOM 630 C CA . ARG A 1 76 ? 4.041 8.977 -9.607 1.00 87.31 76 ARG A CA 1
ATOM 631 C C . ARG A 1 76 ? 5.100 9.652 -10.478 1.00 87.31 76 ARG A C 1
ATOM 633 O O . ARG A 1 76 ? 5.560 9.065 -11.454 1.00 87.31 76 ARG A O 1
ATOM 640 N N . HIS A 1 77 ? 5.494 10.871 -10.126 1.00 87.06 77 HIS A N 1
ATOM 641 C CA . HIS A 1 77 ? 6.525 11.624 -10.832 1.00 87.06 77 HIS A CA 1
ATOM 642 C C . HIS A 1 77 ? 7.931 11.432 -10.245 1.00 87.06 77 HIS A C 1
ATOM 644 O O . HIS A 1 77 ? 8.894 11.970 -10.795 1.00 87.06 77 HIS A O 1
ATOM 650 N N . GLU A 1 78 ? 8.071 10.664 -9.161 1.00 87.81 78 GLU A N 1
ATOM 651 C CA . GLU A 1 78 ? 9.371 10.380 -8.563 1.00 87.81 78 GLU A CA 1
ATOM 652 C C . GLU A 1 78 ? 10.172 9.391 -9.426 1.00 87.81 78 GLU A C 1
ATOM 654 O O . GLU A 1 78 ? 9.645 8.355 -9.839 1.00 87.81 78 GLU A O 1
ATOM 659 N N . PRO A 1 79 ? 11.476 9.634 -9.662 1.00 85.38 79 PRO A N 1
ATOM 660 C CA . PRO A 1 79 ? 12.312 8.719 -10.440 1.00 85.38 79 PRO A CA 1
ATOM 661 C C . PRO A 1 79 ? 12.451 7.332 -9.806 1.00 85.38 79 PRO A C 1
ATOM 663 O O . PRO A 1 79 ? 12.715 6.348 -10.496 1.00 85.38 79 PRO A O 1
ATOM 666 N N . ASN A 1 80 ? 12.330 7.254 -8.480 1.00 86.62 80 ASN A N 1
ATOM 667 C CA . ASN A 1 80 ? 12.481 6.011 -7.745 1.00 86.62 80 ASN A CA 1
ATOM 668 C C . ASN A 1 80 ? 11.114 5.368 -7.501 1.00 86.62 80 ASN A C 1
ATOM 670 O O . ASN A 1 80 ? 10.385 5.738 -6.579 1.00 86.62 80 ASN A O 1
ATOM 674 N N . VAL A 1 81 ? 10.827 4.331 -8.289 1.00 85.94 81 VAL A N 1
ATOM 675 C CA . VAL A 1 81 ? 9.571 3.575 -8.241 1.00 85.94 81 VAL A CA 1
ATOM 676 C C . VAL A 1 81 ? 9.266 2.992 -6.857 1.00 85.94 81 VAL A C 1
ATOM 678 O O . VAL A 1 81 ? 8.100 2.772 -6.539 1.00 85.94 81 VAL A O 1
ATOM 681 N N . LYS A 1 82 ? 10.273 2.788 -5.992 1.00 85.38 82 LYS A N 1
ATOM 682 C CA . LYS A 1 82 ? 10.063 2.320 -4.613 1.00 85.38 82 LYS A CA 1
ATOM 683 C C . LYS A 1 82 ? 9.160 3.258 -3.818 1.00 85.38 82 LYS A C 1
ATOM 685 O O . LYS A 1 82 ? 8.346 2.780 -3.025 1.00 85.38 82 LYS A O 1
ATOM 690 N N . PHE A 1 83 ? 9.310 4.568 -4.015 1.00 87.81 83 PHE A N 1
ATOM 691 C CA . PHE A 1 83 ? 8.524 5.550 -3.277 1.00 87.81 83 PHE A CA 1
ATOM 692 C C . PHE A 1 83 ? 7.047 5.473 -3.643 1.00 87.81 83 PHE A C 1
ATOM 694 O O . PHE A 1 83 ? 6.221 5.617 -2.756 1.00 87.81 83 PHE A O 1
ATOM 701 N N . LEU A 1 84 ? 6.715 5.131 -4.890 1.00 90.81 84 LEU A N 1
ATOM 702 C CA . LEU A 1 84 ? 5.342 4.848 -5.307 1.00 90.81 84 LEU A CA 1
ATOM 703 C C . LEU A 1 84 ? 4.872 3.451 -4.864 1.00 90.81 84 LEU A C 1
ATOM 705 O O . LEU A 1 84 ? 3.759 3.292 -4.363 1.00 90.81 84 LEU A O 1
ATOM 709 N N . ALA A 1 85 ? 5.711 2.428 -5.048 1.00 91.50 85 ALA A N 1
ATOM 710 C CA . ALA A 1 85 ? 5.332 1.024 -4.896 1.00 91.50 85 ALA A CA 1
ATOM 711 C C . ALA A 1 85 ? 4.893 0.672 -3.469 1.00 91.50 85 ALA A C 1
ATOM 713 O O . ALA A 1 85 ? 3.898 -0.030 -3.285 1.00 91.50 85 ALA A O 1
ATOM 714 N N . ARG A 1 86 ? 5.610 1.169 -2.453 1.00 90.81 86 ARG A N 1
ATOM 715 C CA . ARG A 1 86 ? 5.324 0.834 -1.053 1.00 90.81 86 ARG A CA 1
ATOM 716 C C . ARG A 1 86 ? 3.975 1.402 -0.576 1.00 90.81 86 ARG A C 1
ATOM 718 O O . ARG A 1 86 ? 3.142 0.599 -0.154 1.00 90.81 86 ARG A O 1
ATOM 725 N N . PRO A 1 87 ? 3.687 2.715 -0.691 1.00 90.25 87 PRO A N 1
ATOM 726 C CA . PRO A 1 87 ? 2.372 3.253 -0.343 1.00 90.25 87 PRO A CA 1
ATOM 727 C C . PRO A 1 87 ? 1.253 2.642 -1.189 1.00 90.25 87 PRO A C 1
ATOM 729 O O . PRO A 1 87 ? 0.215 2.270 -0.645 1.00 90.25 87 PRO A O 1
ATOM 732 N N . ALA A 1 88 ? 1.476 2.442 -2.495 1.00 92.69 88 ALA A N 1
ATOM 733 C CA . ALA A 1 88 ? 0.484 1.807 -3.358 1.00 92.69 88 ALA A CA 1
ATOM 734 C C . ALA A 1 88 ? 0.133 0.391 -2.877 1.00 92.69 88 ALA A C 1
ATOM 736 O O . ALA A 1 88 ? -1.035 0.006 -2.892 1.00 92.69 88 ALA A O 1
ATOM 737 N N . MET A 1 89 ? 1.122 -0.383 -2.416 1.00 93.19 89 MET A N 1
ATOM 738 C CA . MET A 1 89 ? 0.903 -1.730 -1.888 1.00 93.19 89 MET A CA 1
ATOM 739 C C . MET A 1 89 ? 0.078 -1.708 -0.596 1.00 93.19 89 MET A C 1
ATOM 741 O O . MET A 1 89 ? -0.867 -2.495 -0.471 1.00 93.19 89 MET A O 1
ATOM 745 N N . HIS A 1 90 ? 0.375 -0.787 0.330 1.00 91.81 90 HIS A N 1
ATOM 746 C CA . HIS A 1 90 ? -0.414 -0.622 1.556 1.00 91.81 90 HIS A CA 1
ATOM 747 C C . HIS A 1 90 ? -1.881 -0.357 1.206 1.00 91.81 90 HIS A C 1
ATOM 749 O O . HIS A 1 90 ? -2.779 -1.053 1.676 1.00 91.81 90 HIS A O 1
ATOM 755 N N . ILE A 1 91 ? -2.127 0.574 0.287 1.00 89.69 91 ILE A N 1
ATOM 756 C CA . ILE A 1 91 ? -3.475 0.950 -0.138 1.00 89.69 91 ILE A CA 1
ATOM 757 C C . ILE A 1 91 ? -4.166 -0.192 -0.883 1.00 89.69 91 ILE A C 1
ATOM 759 O O . ILE A 1 91 ? -5.323 -0.470 -0.611 1.00 89.69 91 ILE A O 1
ATOM 763 N N . ALA A 1 92 ? -3.480 -0.913 -1.771 1.00 90.69 92 ALA A N 1
ATOM 764 C CA . ALA A 1 92 ? -4.047 -2.066 -2.478 1.00 90.69 92 ALA A CA 1
ATOM 765 C C . ALA A 1 92 ? -4.417 -3.233 -1.543 1.00 90.69 92 ALA A C 1
ATOM 767 O O . ALA A 1 92 ? -5.231 -4.094 -1.908 1.00 90.69 92 ALA A O 1
ATOM 768 N N . THR A 1 93 ? -3.796 -3.276 -0.363 1.00 89.50 93 THR A N 1
ATOM 769 C CA . THR A 1 93 ? -4.099 -4.207 0.729 1.00 89.50 93 THR A CA 1
ATOM 770 C C . THR A 1 93 ? -5.236 -3.678 1.604 1.00 89.50 93 THR A C 1
ATOM 772 O O . THR A 1 93 ? -6.069 -4.450 2.083 1.00 89.50 93 THR A O 1
ATOM 775 N N . LEU A 1 94 ? -5.305 -2.359 1.803 1.00 90.12 94 LEU A N 1
ATOM 776 C CA . LEU A 1 94 ? -6.334 -1.724 2.614 1.00 90.12 94 LEU A CA 1
ATOM 777 C C . LEU A 1 94 ? -7.678 -1.556 1.868 1.00 90.12 94 LEU A C 1
ATOM 779 O O . LEU A 1 94 ? -8.757 -1.773 2.410 1.00 90.12 94 LEU A O 1
ATOM 783 N N . PHE A 1 95 ? -7.632 -1.239 0.590 1.00 88.69 95 PHE A N 1
ATOM 784 C CA . PHE A 1 95 ? -8.792 -1.019 -0.261 1.00 88.69 95 PHE A CA 1
ATOM 785 C C . PHE A 1 95 ? -8.667 -1.901 -1.502 1.00 88.69 95 PHE A C 1
ATOM 787 O O . PHE A 1 95 ? -8.416 -1.403 -2.601 1.00 88.69 95 PHE A O 1
ATOM 794 N N . PRO A 1 96 ? -8.809 -3.232 -1.356 1.00 87.69 96 PRO A N 1
ATOM 795 C CA . PRO A 1 96 ? -8.641 -4.149 -2.479 1.00 87.69 96 PRO A CA 1
ATOM 796 C C . PRO A 1 96 ? -9.618 -3.857 -3.626 1.00 87.69 96 PRO A C 1
ATOM 798 O O . PRO A 1 96 ? -9.246 -4.041 -4.784 1.00 87.69 96 PRO A O 1
ATOM 801 N N . ASP A 1 97 ? -10.816 -3.355 -3.313 1.00 88.38 97 ASP A N 1
ATOM 802 C CA . ASP A 1 97 ? -11.840 -2.993 -4.300 1.00 88.38 97 ASP A CA 1
ATOM 803 C C . ASP A 1 97 ? -11.513 -1.694 -5.055 1.00 88.38 97 ASP A C 1
ATOM 805 O O . ASP A 1 97 ? -11.984 -1.505 -6.171 1.00 88.38 97 ASP A O 1
ATOM 809 N N . LEU A 1 98 ? -10.658 -0.834 -4.490 1.00 87.81 98 LEU A N 1
ATOM 810 C CA . LEU A 1 98 ? -10.211 0.420 -5.110 1.00 87.81 98 LEU A CA 1
ATOM 811 C C . LEU A 1 98 ? -8.842 0.281 -5.788 1.00 87.81 98 LEU A C 1
ATOM 813 O O . LEU A 1 98 ? -8.264 1.261 -6.249 1.00 87.81 98 LEU A O 1
ATOM 817 N N . ARG A 1 99 ? -8.294 -0.937 -5.880 1.00 87.44 99 ARG A N 1
ATOM 818 C CA . ARG A 1 99 ? -6.974 -1.177 -6.483 1.00 87.44 99 ARG A CA 1
ATOM 819 C C . ARG A 1 99 ? -6.884 -0.684 -7.926 1.00 87.44 99 ARG A C 1
ATOM 821 O O . ARG A 1 99 ? -5.837 -0.193 -8.333 1.00 87.44 99 ARG A O 1
ATOM 828 N N . SER A 1 100 ? -7.965 -0.815 -8.694 1.00 86.75 100 SER A N 1
ATOM 829 C CA . SER A 1 100 ? -8.019 -0.316 -10.071 1.00 86.75 100 SER A CA 1
ATOM 830 C C . SER A 1 100 ? -7.922 1.207 -10.164 1.00 86.75 100 SER A C 1
ATOM 832 O O . SER A 1 100 ? -7.572 1.705 -11.223 1.00 86.75 100 SER A O 1
ATOM 834 N N . GLU A 1 101 ? -8.202 1.939 -9.082 1.00 89.69 101 GLU A N 1
ATOM 835 C CA . GLU A 1 101 ? -8.117 3.406 -9.031 1.00 89.69 101 GLU A CA 1
ATOM 836 C C . GLU A 1 101 ? -6.707 3.928 -8.712 1.00 89.69 101 GLU A C 1
ATOM 838 O O . GLU A 1 101 ? -6.494 5.138 -8.660 1.00 89.69 101 GLU A O 1
ATOM 843 N N . LEU A 1 102 ? -5.732 3.037 -8.486 1.00 88.25 102 LEU A N 1
ATOM 844 C CA . LEU A 1 102 ? -4.332 3.427 -8.275 1.00 88.25 102 LEU A CA 1
ATOM 845 C C . LEU A 1 102 ? -3.635 3.863 -9.579 1.00 88.25 102 LEU A C 1
ATOM 847 O O . LEU A 1 102 ? -2.528 4.400 -9.527 1.00 88.25 102 LEU A O 1
ATOM 851 N N . ASP A 1 103 ? -4.269 3.610 -10.732 1.00 86.69 103 ASP A N 1
ATOM 852 C CA . ASP A 1 103 ? -3.761 3.822 -12.097 1.00 86.69 103 ASP A CA 1
ATOM 853 C C . ASP A 1 103 ? -2.287 3.405 -12.265 1.00 86.69 103 ASP A C 1
ATOM 855 O O . ASP A 1 103 ? -1.467 4.130 -12.828 1.00 86.69 103 ASP A O 1
ATOM 859 N N . LEU A 1 104 ? -1.9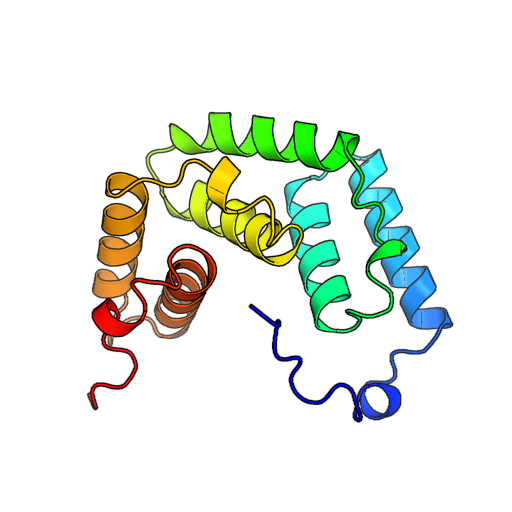29 2.233 -11.730 1.00 89.31 104 LEU A N 1
ATOM 860 C CA . LEU A 1 104 ? -0.610 1.642 -11.939 1.00 89.31 104 LEU A CA 1
ATOM 861 C C . LEU A 1 104 ? -0.561 1.010 -13.330 1.00 89.31 104 LEU A C 1
ATOM 863 O O . LEU A 1 104 ? -1.246 0.021 -13.595 1.00 89.31 104 LEU A O 1
ATOM 867 N N . ASP A 1 105 ? 0.246 1.592 -14.210 1.00 89.56 105 ASP A N 1
ATOM 868 C CA . ASP A 1 105 ? 0.372 1.181 -15.602 1.00 89.56 105 ASP A CA 1
ATOM 869 C C . ASP A 1 105 ? 1.531 0.193 -15.834 1.00 89.56 105 ASP A C 1
ATOM 871 O O . ASP A 1 105 ? 2.242 -0.236 -14.915 1.00 89.56 105 ASP A O 1
ATOM 875 N N . ASP A 1 106 ? 1.722 -0.182 -17.100 1.00 91.69 106 ASP A N 1
ATOM 876 C CA . ASP A 1 106 ? 2.834 -1.038 -17.510 1.00 91.69 106 ASP A CA 1
ATOM 877 C C . ASP A 1 106 ? 4.197 -0.405 -17.204 1.00 91.69 106 ASP A C 1
ATOM 879 O O . ASP A 1 106 ? 5.137 -1.133 -16.894 1.00 91.69 106 ASP A O 1
ATOM 883 N N . ALA A 1 107 ? 4.330 0.924 -17.249 1.00 90.19 107 ALA A N 1
ATOM 884 C CA . ALA A 1 107 ? 5.594 1.585 -16.937 1.00 90.19 107 ALA A CA 1
ATOM 885 C C . ALA A 1 107 ? 5.955 1.414 -15.453 1.00 90.19 107 ALA A C 1
ATOM 887 O O . ALA A 1 107 ? 7.094 1.057 -15.139 1.00 90.19 107 ALA A O 1
ATOM 888 N N . ALA A 1 108 ? 4.982 1.574 -14.550 1.00 90.81 108 ALA A N 1
ATOM 889 C CA . ALA A 1 108 ? 5.160 1.307 -13.126 1.00 90.81 108 ALA A CA 1
ATOM 890 C C . ALA A 1 108 ? 5.547 -0.159 -12.871 1.00 90.81 108 ALA A C 1
ATOM 892 O O . ALA A 1 108 ? 6.486 -0.426 -12.115 1.00 90.81 108 ALA A O 1
ATOM 893 N N . TYR A 1 109 ? 4.880 -1.108 -13.540 1.00 94.38 109 TYR A N 1
ATOM 894 C CA . TYR A 1 109 ? 5.239 -2.526 -13.459 1.00 94.38 109 TYR A CA 1
ATOM 895 C C . TYR A 1 109 ? 6.678 -2.783 -13.920 1.00 94.38 109 TYR A C 1
ATOM 897 O O . TYR A 1 109 ? 7.454 -3.393 -13.187 1.00 94.38 109 TYR A O 1
ATOM 905 N N . GLN A 1 110 ? 7.055 -2.303 -15.110 1.00 94.19 110 GLN A N 1
ATOM 906 C CA . GLN A 1 110 ? 8.393 -2.523 -15.667 1.00 94.19 110 GLN A CA 1
ATOM 907 C C . GLN A 1 110 ? 9.482 -1.900 -14.789 1.00 94.19 110 GLN A C 1
ATOM 909 O O . GLN A 1 110 ? 10.530 -2.513 -14.598 1.00 94.19 110 GLN A O 1
ATOM 914 N N . GLY A 1 111 ? 9.228 -0.728 -14.200 1.00 93.25 111 GLY A N 1
ATOM 915 C CA . GLY A 1 111 ? 10.142 -0.109 -13.240 1.00 93.25 111 GLY A CA 1
ATOM 916 C C . GLY A 1 111 ? 10.372 -0.983 -12.004 1.00 93.25 111 GLY A C 1
ATOM 917 O O . GLY A 1 111 ? 11.516 -1.234 -11.626 1.00 93.25 111 GLY A O 1
ATOM 918 N N . MET A 1 112 ? 9.298 -1.499 -11.396 1.00 94.88 112 MET A N 1
ATOM 919 C CA . MET A 1 112 ? 9.400 -2.395 -10.234 1.00 94.88 112 MET A CA 1
ATOM 920 C C . MET A 1 112 ? 10.052 -3.737 -10.588 1.00 94.88 112 MET A C 1
ATOM 922 O O . MET A 1 112 ? 10.840 -4.261 -9.803 1.00 94.88 112 MET A O 1
ATOM 926 N N . MET A 1 113 ? 9.749 -4.287 -11.766 1.00 95.75 113 MET A N 1
ATOM 927 C CA . MET A 1 113 ? 10.335 -5.535 -12.256 1.00 95.75 113 MET A CA 1
ATOM 928 C C . MET A 1 113 ? 11.838 -5.383 -12.517 1.00 95.75 113 MET A C 1
ATOM 930 O O . MET A 1 113 ? 12.623 -6.242 -12.125 1.00 95.75 113 MET A O 1
ATOM 934 N N . ALA A 1 114 ? 12.265 -4.265 -13.109 1.00 94.56 114 ALA A N 1
ATOM 935 C CA . ALA A 1 114 ? 13.682 -3.967 -13.293 1.00 94.56 114 ALA A CA 1
ATOM 936 C C . ALA A 1 114 ? 14.420 -3.913 -11.946 1.00 94.56 114 ALA A C 1
ATOM 938 O O . ALA A 1 114 ? 15.482 -4.518 -11.801 1.00 94.56 114 ALA A O 1
ATOM 939 N N . GLU A 1 115 ? 13.842 -3.256 -10.934 1.00 94.75 115 GLU A N 1
ATOM 940 C CA . GLU A 1 115 ? 14.417 -3.257 -9.587 1.00 94.75 115 GLU A CA 1
ATOM 941 C C . GLU A 1 115 ? 14.482 -4.668 -8.994 1.00 94.75 115 GLU A C 1
ATOM 943 O O . GLU A 1 115 ? 15.550 -5.052 -8.515 1.00 94.75 115 GLU A O 1
ATOM 948 N N . LEU A 1 116 ? 13.410 -5.464 -9.081 1.00 95.00 116 LEU A N 1
ATOM 949 C CA . LEU A 1 116 ? 13.399 -6.861 -8.633 1.00 95.00 116 LEU A CA 1
ATOM 950 C C . LEU A 1 116 ? 14.580 -7.650 -9.218 1.00 95.00 116 LEU A C 1
ATOM 952 O O . LEU A 1 116 ? 15.339 -8.271 -8.469 1.00 95.00 116 LEU A O 1
ATOM 956 N N . GLU A 1 117 ? 14.770 -7.586 -10.537 1.00 95.06 117 GLU A N 1
ATOM 957 C CA . GLU A 1 117 ? 15.832 -8.317 -11.234 1.00 95.06 117 GLU A CA 1
ATOM 958 C C . GLU A 1 117 ? 17.233 -7.876 -10.801 1.00 95.06 117 GLU A C 1
ATOM 960 O O . GLU A 1 117 ? 18.114 -8.714 -10.618 1.00 95.06 117 GLU A O 1
ATOM 965 N N . THR A 1 118 ? 17.448 -6.585 -10.522 1.00 94.81 118 THR A N 1
ATOM 966 C CA . THR A 1 118 ? 18.752 -6.119 -10.007 1.00 94.81 118 THR A CA 1
ATOM 967 C C . THR A 1 118 ? 19.094 -6.697 -8.631 1.00 94.81 118 THR A C 1
ATOM 969 O O . THR A 1 118 ? 20.272 -6.786 -8.273 1.00 94.81 118 THR A O 1
ATOM 972 N N . LYS A 1 119 ? 18.082 -7.071 -7.834 1.00 94.31 119 LYS A N 1
ATOM 973 C CA . LYS A 1 119 ? 18.263 -7.658 -6.496 1.00 94.31 119 LYS A CA 1
ATOM 974 C C . LYS A 1 119 ? 18.271 -9.187 -6.519 1.00 94.31 119 LYS A C 1
ATOM 976 O O . LYS A 1 119 ? 18.646 -9.801 -5.514 1.00 94.31 119 LYS A O 1
ATOM 981 N N . ARG A 1 120 ? 17.872 -9.812 -7.633 1.00 93.19 120 ARG A N 1
ATOM 982 C CA . ARG A 1 120 ? 17.800 -11.270 -7.771 1.00 93.19 120 ARG A CA 1
ATOM 983 C C . ARG A 1 120 ? 19.182 -11.886 -7.537 1.00 93.19 120 ARG A C 1
ATOM 985 O O . ARG A 1 120 ? 20.175 -11.482 -8.134 1.00 93.19 120 ARG A O 1
ATOM 992 N N . GLY A 1 121 ? 19.254 -12.830 -6.600 1.00 90.56 121 GLY A N 1
ATOM 993 C CA . GLY A 1 121 ? 20.490 -13.532 -6.224 1.00 90.56 121 GLY A CA 1
ATOM 994 C C . GLY A 1 121 ? 21.550 -12.700 -5.483 1.00 90.56 121 GLY A C 1
ATOM 995 O O . GLY A 1 121 ? 22.521 -13.272 -4.998 1.00 90.56 121 GLY A O 1
ATOM 996 N N . SER A 1 122 ? 21.379 -11.381 -5.357 1.00 92.69 122 SER A N 1
ATOM 997 C CA . SER A 1 122 ? 22.379 -10.476 -4.770 1.00 92.69 122 SER A CA 1
ATOM 998 C C . SER A 1 122 ? 21.912 -9.820 -3.469 1.00 92.69 122 SER A C 1
ATOM 1000 O O . SER A 1 122 ? 22.732 -9.511 -2.605 1.00 92.69 122 SER A O 1
ATOM 1002 N N . ASN A 1 123 ? 20.602 -9.611 -3.305 1.00 94.31 123 ASN A N 1
ATOM 1003 C CA . ASN A 1 123 ? 20.044 -8.914 -2.154 1.00 94.31 123 ASN A CA 1
ATOM 1004 C C . ASN A 1 123 ? 18.639 -9.429 -1.811 1.00 94.31 123 ASN A C 1
ATOM 1006 O O . ASN A 1 123 ? 17.623 -8.855 -2.208 1.00 94.31 123 ASN A O 1
ATOM 1010 N N . TRP A 1 124 ? 18.596 -10.524 -1.050 1.00 93.31 124 TRP A N 1
ATOM 1011 C CA . TRP A 1 124 ? 17.357 -11.238 -0.743 1.00 93.31 124 TRP A CA 1
ATOM 1012 C C . TRP A 1 124 ? 16.274 -10.391 -0.051 1.00 93.31 124 TRP A C 1
ATOM 1014 O O . TRP A 1 124 ? 15.131 -10.453 -0.500 1.00 93.31 124 TRP A O 1
ATOM 1024 N N . PRO A 1 125 ? 16.575 -9.562 0.973 1.00 93.62 125 PRO A N 1
ATOM 1025 C CA . PRO A 1 125 ? 15.547 -8.736 1.610 1.00 93.62 125 PRO A CA 1
ATOM 1026 C C . PRO A 1 125 ? 14.828 -7.796 0.637 1.00 93.62 125 PRO A C 1
ATOM 1028 O O . PRO A 1 125 ? 13.603 -7.734 0.635 1.00 93.62 125 PRO A O 1
ATOM 1031 N N . TYR A 1 126 ? 15.577 -7.109 -0.229 1.00 92.25 126 TYR A N 1
ATOM 1032 C CA . TYR A 1 126 ? 14.982 -6.196 -1.207 1.00 92.25 126 TYR A CA 1
ATOM 1033 C C . TYR A 1 126 ? 14.317 -6.944 -2.363 1.00 92.25 126 TYR A C 1
ATOM 1035 O O . TYR A 1 126 ? 13.288 -6.502 -2.861 1.00 92.25 126 TYR A O 1
ATOM 1043 N N . PHE A 1 127 ? 14.863 -8.091 -2.774 1.00 94.44 12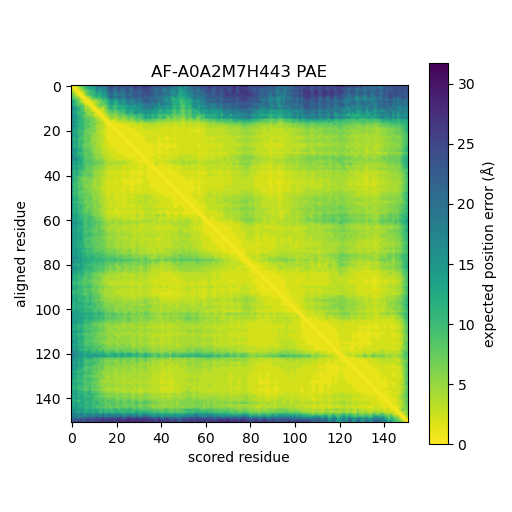7 PHE A N 1
ATOM 1044 C CA . PHE A 1 127 ? 14.192 -8.962 -3.735 1.00 94.44 127 PHE A CA 1
ATOM 1045 C C . PHE A 1 127 ? 12.807 -9.382 -3.222 1.00 94.44 127 PHE A C 1
ATOM 1047 O O . PHE A 1 127 ? 11.811 -9.206 -3.919 1.00 94.44 127 PHE A O 1
ATOM 1054 N N . ALA A 1 128 ? 12.725 -9.872 -1.982 1.00 93.19 128 ALA A N 1
ATOM 1055 C CA . ALA A 1 128 ? 11.464 -10.280 -1.372 1.00 93.19 128 ALA A CA 1
ATOM 1056 C C . ALA A 1 128 ? 10.474 -9.107 -1.245 1.00 93.19 128 ALA A C 1
ATOM 1058 O O . ALA A 1 128 ? 9.284 -9.276 -1.506 1.00 93.19 128 ALA A O 1
ATOM 1059 N N . GLU A 1 129 ? 10.968 -7.914 -0.901 1.00 92.12 129 GLU A N 1
ATOM 1060 C CA . GLU A 1 129 ? 10.173 -6.684 -0.833 1.00 92.12 129 GLU A CA 1
ATOM 1061 C C . GLU A 1 129 ? 9.526 -6.347 -2.192 1.00 92.12 129 GLU A C 1
ATOM 1063 O O . GLU A 1 129 ? 8.302 -6.232 -2.279 1.00 92.12 129 GLU A O 1
ATOM 1068 N N . TYR A 1 130 ? 10.308 -6.272 -3.275 1.00 94.00 130 TYR A N 1
ATOM 1069 C CA . TYR A 1 130 ? 9.767 -5.993 -4.612 1.00 94.00 130 TYR A CA 1
ATOM 1070 C C . TYR A 1 130 ? 8.871 -7.119 -5.139 1.00 94.00 130 TYR A C 1
ATOM 1072 O O . TYR A 1 130 ? 7.852 -6.841 -5.773 1.00 94.00 130 TYR A O 1
ATOM 1080 N N . ALA A 1 131 ? 9.197 -8.381 -4.848 1.00 94.56 131 ALA A N 1
ATOM 1081 C CA . ALA A 1 131 ? 8.367 -9.520 -5.233 1.00 94.56 131 ALA A CA 1
ATOM 1082 C C . ALA A 1 131 ? 6.981 -9.432 -4.578 1.00 94.56 131 ALA A C 1
ATOM 1084 O O . ALA A 1 131 ? 5.960 -9.690 -5.225 1.00 94.56 131 ALA A O 1
ATOM 1085 N N . MET A 1 132 ? 6.934 -9.017 -3.308 1.00 93.12 132 MET A N 1
ATOM 1086 C CA . MET A 1 132 ? 5.689 -8.763 -2.591 1.00 93.12 132 MET A CA 1
ATOM 1087 C C . MET A 1 132 ? 4.910 -7.607 -3.226 1.00 93.12 132 MET A C 1
ATOM 1089 O O . MET A 1 132 ? 3.721 -7.775 -3.504 1.00 93.12 132 MET A O 1
ATOM 1093 N N . TYR A 1 133 ? 5.558 -6.471 -3.511 1.00 94.38 133 TYR A N 1
ATOM 1094 C CA . TYR A 1 133 ? 4.901 -5.331 -4.163 1.00 94.38 133 TYR A CA 1
ATOM 1095 C C . TYR A 1 133 ? 4.262 -5.739 -5.491 1.00 94.38 133 TYR A C 1
ATOM 1097 O O . TYR A 1 133 ? 3.067 -5.527 -5.691 1.00 94.38 133 TYR A O 1
ATOM 1105 N N . LEU A 1 134 ? 5.021 -6.408 -6.360 1.00 94.81 134 LEU A N 1
ATOM 1106 C CA . LEU A 1 134 ? 4.540 -6.862 -7.662 1.00 94.81 134 LEU A CA 1
ATOM 1107 C C . LEU A 1 134 ? 3.386 -7.866 -7.538 1.00 94.81 134 LEU A C 1
ATOM 1109 O O . LEU A 1 134 ? 2.402 -7.766 -8.268 1.00 94.81 134 LEU A O 1
ATOM 1113 N N . THR A 1 135 ? 3.452 -8.790 -6.577 1.00 93.56 135 THR A N 1
ATOM 1114 C CA . THR A 1 135 ? 2.390 -9.783 -6.349 1.00 93.56 135 THR A CA 1
ATOM 1115 C C . THR A 1 135 ? 1.081 -9.142 -5.879 1.00 93.56 135 THR A C 1
ATOM 1117 O O . THR A 1 135 ? -0.001 -9.582 -6.275 1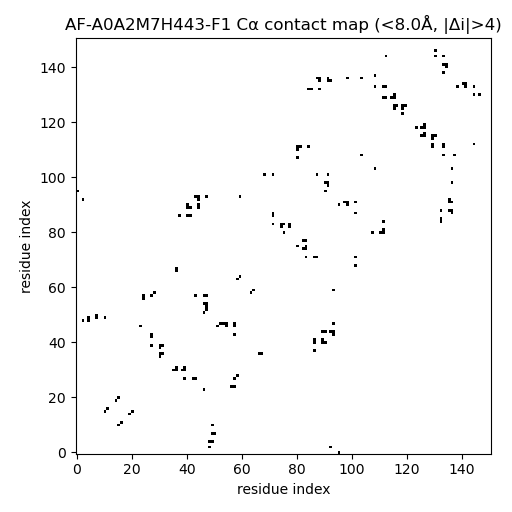.00 93.56 135 THR A O 1
ATOM 1120 N N . VAL A 1 136 ? 1.157 -8.113 -5.031 1.00 92.31 136 VAL A N 1
ATOM 1121 C CA . VAL A 1 136 ? -0.027 -7.418 -4.503 1.00 92.31 136 VAL A CA 1
ATOM 1122 C C . VAL A 1 136 ? -0.619 -6.465 -5.540 1.00 92.31 136 VAL A C 1
ATOM 1124 O O . VAL A 1 136 ? -1.837 -6.459 -5.743 1.00 92.31 136 VAL A O 1
ATOM 1127 N N . LEU A 1 137 ? 0.228 -5.677 -6.204 1.00 93.19 137 LEU A N 1
ATOM 1128 C CA . LEU A 1 137 ? -0.187 -4.626 -7.134 1.00 93.19 137 LEU A CA 1
ATOM 1129 C C . LEU A 1 137 ? -0.598 -5.184 -8.499 1.00 93.19 137 LEU A C 1
ATOM 1131 O O . LEU A 1 137 ? -1.600 -4.747 -9.063 1.00 93.19 137 LEU A O 1
ATOM 1135 N N . PHE A 1 138 ? 0.102 -6.210 -8.985 1.00 93.12 138 PHE A N 1
ATOM 1136 C CA . PHE A 1 138 ? -0.115 -6.818 -10.300 1.00 93.12 138 PHE A CA 1
ATOM 1137 C C . PHE A 1 138 ? -0.407 -8.320 -10.177 1.00 93.12 138 PHE A C 1
ATOM 1139 O O . PHE A 1 138 ? 0.296 -9.154 -10.751 1.00 93.12 138 PHE A O 1
ATOM 1146 N N . PRO A 1 139 ? -1.483 -8.713 -9.468 1.00 91.19 139 PRO A N 1
ATOM 1147 C CA . PRO A 1 139 ? -1.759 -10.121 -9.182 1.00 91.19 139 PRO A CA 1
ATOM 1148 C C . PRO A 1 139 ? -1.955 -10.976 -10.441 1.00 91.19 139 PRO A C 1
ATOM 1150 O O . PRO A 1 139 ? -1.664 -12.169 -10.430 1.00 91.19 139 PRO A O 1
ATOM 1153 N N . HIS A 1 140 ? -2.440 -10.373 -11.529 1.00 92.12 140 HIS A N 1
ATOM 1154 C CA . HIS A 1 140 ? -2.653 -11.038 -12.816 1.00 92.12 140 HIS A CA 1
ATOM 1155 C C . HIS A 1 140 ? -1.341 -11.356 -13.552 1.00 92.12 140 HIS A C 1
ATOM 1157 O O . HIS A 1 140 ? -1.344 -12.186 -14.454 1.00 92.12 140 HIS A O 1
ATOM 1163 N N . ARG A 1 141 ? -0.226 -10.741 -13.137 1.00 93.38 141 ARG A N 1
ATOM 1164 C CA . ARG A 1 141 ? 1.115 -10.915 -13.714 1.00 93.38 141 ARG A CA 1
ATOM 1165 C C . ARG A 1 141 ? 2.039 -11.734 -12.827 1.00 93.38 141 ARG A C 1
ATOM 1167 O O . ARG A 1 141 ? 3.219 -11.862 -13.118 1.00 93.38 141 ARG A O 1
ATOM 1174 N N . ARG A 1 142 ? 1.522 -12.333 -11.749 1.00 90.69 142 ARG A N 1
ATOM 1175 C CA . ARG A 1 142 ? 2.328 -13.116 -10.800 1.00 90.69 142 ARG A CA 1
ATOM 1176 C C . ARG A 1 142 ? 3.172 -14.206 -11.481 1.00 90.69 142 ARG A C 1
ATOM 1178 O O . ARG A 1 142 ? 4.282 -14.467 -11.036 1.00 90.69 142 ARG A O 1
ATOM 1185 N N . GLY A 1 143 ? 2.662 -14.825 -12.548 1.00 89.62 143 GLY A N 1
ATOM 1186 C CA . GLY A 1 143 ? 3.392 -15.849 -13.306 1.00 89.62 143 GLY A CA 1
ATOM 1187 C C . GLY A 1 143 ? 4.645 -15.333 -14.023 1.00 89.62 143 GLY A C 1
ATOM 1188 O O . GLY A 1 143 ? 5.536 -16.119 -14.310 1.00 89.62 143 GLY A O 1
ATOM 1189 N N . GLU A 1 144 ? 4.747 -14.026 -14.266 1.00 93.94 144 GLU A N 1
ATOM 1190 C CA . GLU A 1 144 ? 5.912 -13.386 -14.893 1.00 93.94 144 GLU A CA 1
ATOM 1191 C C . GLU A 1 144 ? 7.059 -13.131 -13.898 1.00 93.94 144 GLU A C 1
ATOM 1193 O O . GLU A 1 144 ? 8.145 -12.726 -14.297 1.00 93.94 144 GLU A O 1
ATOM 1198 N N . LEU A 1 145 ? 6.839 -13.345 -12.594 1.00 91.19 145 LEU A N 1
ATOM 1199 C CA . LEU A 1 145 ? 7.822 -13.020 -11.555 1.00 91.19 145 LEU A CA 1
ATOM 1200 C C . LEU A 1 145 ? 8.897 -14.097 -11.362 1.00 91.19 145 LEU A C 1
ATOM 1202 O O . LEU A 1 145 ? 9.899 -13.839 -10.688 1.00 91.19 145 LEU A O 1
ATOM 1206 N N . HIS A 1 146 ? 8.693 -15.299 -11.916 1.00 87.94 146 HIS A N 1
ATOM 1207 C CA . HIS A 1 146 ? 9.636 -16.418 -11.797 1.00 87.94 146 HIS A CA 1
ATOM 1208 C C . HIS A 1 146 ? 10.046 -16.685 -10.334 1.00 87.94 146 HIS A C 1
ATOM 1210 O O . HIS A 1 146 ? 11.225 -16.840 -10.017 1.00 87.94 146 HIS A O 1
ATOM 1216 N N . LEU A 1 147 ? 9.075 -16.638 -9.411 1.00 83.94 147 LEU A N 1
ATOM 1217 C CA . LEU A 1 147 ? 9.317 -16.861 -7.975 1.00 83.94 147 LEU A CA 1
ATOM 1218 C C . LEU A 1 147 ? 9.452 -18.348 -7.629 1.00 83.94 147 LEU A C 1
ATOM 1220 O O . LEU A 1 147 ? 10.061 -18.679 -6.617 1.00 83.94 147 LEU A O 1
ATOM 1224 N N . ASP A 1 148 ? 8.882 -19.216 -8.468 1.00 78.94 148 ASP A N 1
ATOM 1225 C CA . ASP A 1 148 ? 8.879 -20.671 -8.293 1.00 78.94 148 ASP A CA 1
ATOM 1226 C C . ASP A 1 148 ? 9.976 -21.366 -9.123 1.00 78.94 148 ASP A C 1
ATOM 1228 O O . ASP A 1 148 ? 10.153 -22.583 -9.030 1.00 78.94 148 ASP A O 1
ATOM 1232 N N . ASP A 1 149 ? 10.724 -20.605 -9.928 1.00 68.88 149 ASP A N 1
ATOM 1233 C CA . ASP A 1 149 ? 11.830 -21.137 -10.717 1.00 68.88 149 ASP A CA 1
ATOM 1234 C C . ASP A 1 149 ? 13.001 -21.426 -9.771 1.00 68.88 149 ASP A C 1
ATOM 1236 O O . ASP A 1 149 ? 13.532 -20.531 -9.110 1.00 68.88 149 ASP A O 1
ATOM 1240 N N . ALA A 1 150 ? 13.374 -22.702 -9.662 1.00 51.31 150 ALA A N 1
ATOM 1241 C CA . ALA A 1 150 ? 14.507 -23.121 -8.848 1.00 51.31 150 ALA A CA 1
ATOM 1242 C C . ALA A 1 150 ? 15.790 -22.435 -9.351 1.00 51.31 150 ALA A C 1
ATOM 1244 O O . ALA A 1 150 ? 16.143 -22.575 -10.523 1.00 51.31 150 ALA A O 1
ATOM 1245 N N . ALA A 1 151 ? 16.451 -21.691 -8.458 1.00 51.19 151 ALA A N 1
ATOM 1246 C CA . ALA A 1 151 ? 17.777 -21.115 -8.683 1.00 51.19 151 ALA A CA 1
ATOM 1247 C C . ALA A 1 151 ? 18.865 -22.196 -8.769 1.00 51.19 151 ALA A C 1
ATOM 1249 O O . ALA A 1 151 ? 18.761 -23.204 -8.028 1.00 51.19 151 ALA A O 1
#

Organism: NCBI:txid2014247

pLDDT: mean 86.42, std 12.46, range [34.72, 96.0]

Radius of gyration: 16.39 Å; Cα contacts (8 Å, |Δi|>4): 109; chains: 1; bounding box: 36×38×43 Å